Protein AF-A0A847EF05-F1 (afdb_monomer_lite)

Secondary structure (DSS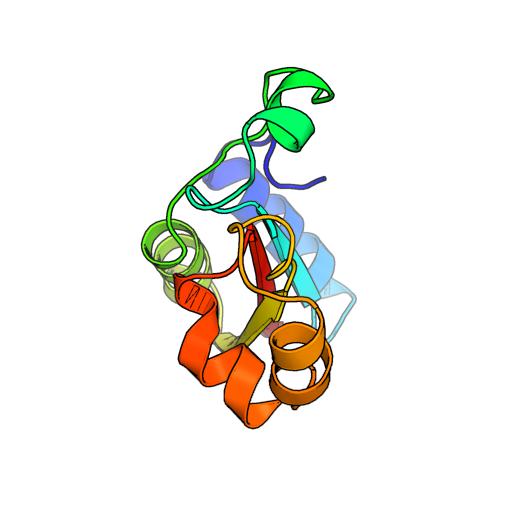P, 8-state):
-GGGS-HHHHHHHHHHHHHH-S-EEEEEEBTTS-HHHHTTS-S----B-HHHHHHHHHHHSEEEEEEEE-TGGGT--HHHHHHHTSHHHHHHTGGGSSEEEEEEE-

Sequence (106 aa):
MLEHYSDEEIIKLLNIQLEVAPLVIFDAPTNFMSSEYRAKGFGNERYLPTSHWKKLVSKNFKLKKIYGFGFKEIGLPKFTEIFLKNNKISSLLSRYCGINEFWITR

Radius of gyration: 13.91 Å; chains: 1; bounding box: 35×29×33 Å

Structure (mmCIF, N/CA/C/O backbone):
data_AF-A0A847EF05-F1
#
_entry.id   AF-A0A847EF05-F1
#
loop_
_atom_site.group_PDB
_atom_site.id
_atom_site.type_symbol
_atom_site.label_atom_id
_atom_site.label_alt_id
_atom_site.label_comp_id
_atom_site.label_asym_id
_atom_site.label_entity_id
_atom_site.label_seq_id
_atom_site.pdbx_PDB_ins_code
_atom_site.Cartn_x
_atom_site.Cartn_y
_atom_site.Cartn_z
_atom_site.occupancy
_atom_site.B_iso_or_equiv
_atom_site.auth_seq_id
_atom_site.auth_comp_id
_atom_site.auth_asym_id
_atom_site.auth_atom_id
_atom_site.pdbx_PDB_model_num
ATOM 1 N N . MET A 1 1 ? -5.927 -2.950 -7.802 1.00 76.44 1 MET A N 1
ATOM 2 C CA . MET A 1 1 ? -7.147 -2.252 -8.269 1.00 76.44 1 MET A CA 1
ATOM 3 C C . MET A 1 1 ? -7.310 -0.821 -7.728 1.00 76.44 1 MET A C 1
ATOM 5 O O . MET A 1 1 ? -7.962 -0.026 -8.393 1.00 76.44 1 MET A O 1
ATOM 9 N N . LEU A 1 2 ? -6.808 -0.457 -6.537 1.00 91.06 2 LEU A N 1
ATOM 10 C CA . LEU A 1 2 ? -6.999 0.899 -5.983 1.00 91.06 2 LEU A CA 1
ATOM 11 C C . LEU A 1 2 ? -6.010 1.940 -6.546 1.00 91.06 2 LEU A C 1
ATOM 13 O O . LEU A 1 2 ? -6.286 3.133 -6.546 1.00 91.06 2 LEU A O 1
ATOM 17 N N . GLU A 1 3 ? -4.882 1.488 -7.079 1.00 88.38 3 GLU A N 1
ATOM 18 C CA . GLU A 1 3 ? -3.798 2.272 -7.671 1.00 88.38 3 GLU A CA 1
ATOM 19 C C . GLU A 1 3 ? -4.212 3.167 -8.846 1.00 88.38 3 GLU A C 1
ATOM 21 O O . GLU A 1 3 ? -3.466 4.080 -9.188 1.00 88.38 3 GLU A O 1
ATOM 26 N N . HIS A 1 4 ? -5.389 2.946 -9.432 1.00 93.38 4 HIS A N 1
ATOM 27 C CA . HIS A 1 4 ? -5.928 3.744 -10.536 1.00 93.38 4 HIS A CA 1
ATOM 28 C C . HIS A 1 4 ? -6.734 4.973 -10.082 1.00 93.38 4 HIS A C 1
ATOM 30 O O . HIS A 1 4 ? -7.021 5.846 -10.896 1.00 93.38 4 HIS A O 1
ATOM 36 N N . TYR A 1 5 ? -7.123 5.036 -8.806 1.00 95.00 5 TYR A N 1
ATOM 37 C CA . TYR A 1 5 ? -7.969 6.099 -8.251 1.00 95.00 5 TYR A CA 1
ATOM 38 C C . TYR A 1 5 ? -7.142 7.248 -7.676 1.00 95.00 5 TYR A C 1
ATOM 40 O O . TYR A 1 5 ? -5.956 7.064 -7.396 1.00 95.00 5 TYR A O 1
ATOM 48 N N . SER A 1 6 ? -7.755 8.413 -7.445 1.00 95.44 6 SER A N 1
ATOM 49 C CA . SER A 1 6 ? -7.126 9.527 -6.720 1.00 95.44 6 SER A CA 1
ATOM 50 C C . SER A 1 6 ? -6.853 9.178 -5.250 1.00 95.44 6 SER A C 1
ATOM 52 O O . SER A 1 6 ? -7.370 8.200 -4.706 1.00 95.44 6 SER A O 1
ATOM 54 N N . ASP A 1 7 ? -6.039 9.986 -4.570 1.00 96.50 7 ASP A N 1
ATOM 55 C CA . ASP A 1 7 ? -5.759 9.800 -3.142 1.00 96.50 7 ASP A CA 1
ATOM 56 C C . ASP A 1 7 ? -7.036 9.900 -2.291 1.00 96.50 7 ASP A C 1
ATOM 58 O O . ASP A 1 7 ? -7.252 9.087 -1.391 1.00 96.50 7 ASP A O 1
ATOM 62 N N . GLU A 1 8 ? -7.911 10.857 -2.601 1.00 97.06 8 GLU A N 1
ATOM 63 C CA . GLU A 1 8 ? -9.193 11.069 -1.924 1.00 97.06 8 GLU A CA 1
ATOM 64 C C . GLU A 1 8 ? -10.139 9.879 -2.115 1.00 97.06 8 GLU A C 1
ATOM 66 O O . GLU A 1 8 ? -10.779 9.422 -1.163 1.00 97.06 8 GLU A O 1
ATOM 71 N N . GLU A 1 9 ? -10.204 9.346 -3.334 1.00 97.44 9 GLU A N 1
ATOM 72 C CA . GLU A 1 9 ? -11.015 8.177 -3.666 1.00 97.44 9 GLU A CA 1
ATOM 73 C C . GLU A 1 9 ? -10.509 6.920 -2.953 1.00 97.44 9 GLU A C 1
ATOM 75 O O . GLU A 1 9 ? -11.309 6.183 -2.372 1.00 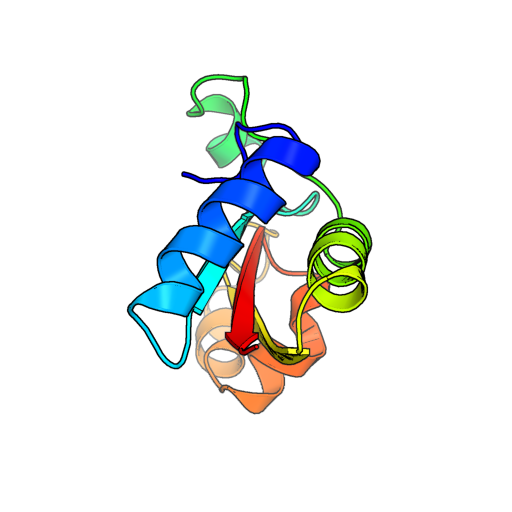97.44 9 GLU A O 1
ATOM 80 N N . ILE A 1 10 ? -9.188 6.704 -2.911 1.00 97.00 10 ILE A N 1
ATOM 81 C CA . ILE A 1 10 ? -8.591 5.599 -2.151 1.00 97.00 10 ILE A CA 1
ATOM 82 C C . ILE A 1 10 ? -8.961 5.706 -0.672 1.00 97.00 10 ILE A C 1
ATOM 84 O O . ILE A 1 10 ? -9.406 4.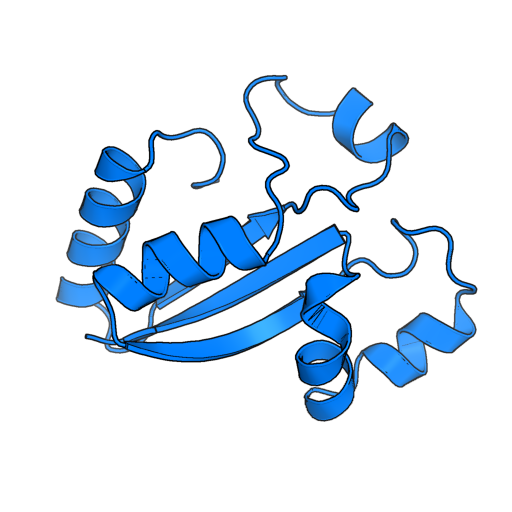721 -0.085 1.00 97.00 10 ILE A O 1
ATOM 88 N N . ILE A 1 11 ? -8.823 6.886 -0.058 1.00 97.19 11 ILE A N 1
ATOM 89 C CA . ILE A 1 11 ? -9.175 7.086 1.358 1.00 97.19 11 ILE A CA 1
ATOM 90 C C . ILE A 1 11 ? -10.650 6.755 1.597 1.00 97.19 11 ILE A C 1
ATOM 92 O O . ILE A 1 11 ? -10.982 6.069 2.566 1.00 97.19 11 ILE A O 1
ATOM 96 N N . LYS A 1 12 ? -11.544 7.207 0.712 1.00 97.56 12 LYS A N 1
ATOM 97 C CA . LYS A 1 12 ? -12.975 6.900 0.801 1.00 97.56 12 LYS A CA 1
ATOM 98 C C . LYS A 1 12 ? -13.230 5.391 0.727 1.00 97.56 12 LYS A C 1
ATOM 100 O O . LYS A 1 12 ? -13.946 4.854 1.569 1.00 97.56 12 LYS A O 1
ATOM 105 N N . LEU A 1 13 ? -12.625 4.700 -0.237 1.00 97.06 13 LEU A N 1
ATOM 106 C CA . LEU A 1 13 ? -12.808 3.260 -0.438 1.00 97.06 13 LEU A CA 1
ATOM 107 C C . LEU A 1 13 ? -12.222 2.425 0.709 1.00 97.06 13 LEU A C 1
ATOM 109 O O . LEU A 1 13 ? -12.824 1.429 1.105 1.00 97.06 13 LEU A O 1
ATOM 113 N N . LEU A 1 14 ? -11.076 2.823 1.268 1.00 97.06 14 LEU A N 1
ATOM 114 C CA . LEU A 1 14 ? -10.479 2.152 2.427 1.00 97.06 14 LEU A CA 1
ATOM 115 C C . LEU A 1 14 ? -11.314 2.350 3.697 1.00 97.06 14 LEU A C 1
ATOM 117 O O . LEU A 1 14 ? -11.478 1.401 4.461 1.00 97.06 14 LEU A O 1
ATOM 121 N N . ASN A 1 15 ? -11.891 3.540 3.905 1.00 96.81 15 ASN A N 1
ATOM 122 C CA . ASN A 1 15 ? -12.816 3.790 5.015 1.00 96.81 15 ASN A CA 1
ATOM 123 C C . ASN A 1 15 ? -14.036 2.861 4.965 1.00 96.81 15 ASN A C 1
ATOM 125 O O . ASN A 1 15 ? -14.349 2.231 5.973 1.00 96.81 15 ASN A O 1
ATOM 129 N N . ILE A 1 16 ? -14.667 2.727 3.792 1.00 97.00 16 ILE A N 1
ATOM 130 C CA . ILE A 1 16 ? -15.818 1.830 3.588 1.00 97.00 16 ILE A CA 1
ATOM 131 C C . ILE A 1 16 ? -15.433 0.378 3.905 1.00 97.00 16 ILE A C 1
ATOM 133 O O . ILE A 1 16 ? -16.154 -0.326 4.604 1.00 97.00 16 ILE A O 1
ATOM 137 N N . GLN A 1 17 ? -14.267 -0.082 3.447 1.00 96.94 17 GLN A N 1
ATOM 138 C CA . GLN A 1 17 ? -13.808 -1.442 3.748 1.00 96.94 17 GLN A CA 1
ATOM 139 C C . GLN A 1 17 ? -13.548 -1.647 5.250 1.00 96.94 17 GLN A C 1
ATOM 141 O O . GLN A 1 17 ? -13.894 -2.688 5.804 1.00 96.94 17 GLN A O 1
ATOM 146 N N . LEU A 1 18 ? -12.998 -0.642 5.935 1.00 97.06 18 LEU A N 1
ATOM 147 C CA . LEU A 1 18 ? -12.750 -0.676 7.380 1.00 97.06 18 LEU A CA 1
ATOM 148 C C . LEU A 1 18 ? -14.023 -0.539 8.237 1.00 97.06 18 LEU A C 1
ATOM 150 O O . LEU A 1 18 ? -13.955 -0.734 9.450 1.00 97.06 18 LEU A O 1
ATOM 154 N N . GLU A 1 19 ? -15.177 -0.192 7.659 1.00 97.19 19 GLU A N 1
ATOM 155 C CA . GLU A 1 19 ? -16.480 -0.279 8.344 1.00 97.19 19 GLU A CA 1
ATOM 156 C C . GLU A 1 19 ? -16.941 -1.718 8.542 1.00 97.19 19 GLU A C 1
ATOM 158 O O . GLU A 1 19 ? -17.594 -2.017 9.541 1.00 97.19 19 GLU A O 1
ATOM 163 N N . VAL A 1 20 ? -16.564 -2.607 7.625 1.00 96.81 20 VAL A N 1
ATOM 164 C CA . VAL A 1 20 ? -17.018 -4.002 7.609 1.00 96.81 20 VAL A CA 1
ATOM 165 C C . VAL A 1 20 ? -15.913 -4.998 7.958 1.00 96.81 20 VAL A C 1
ATOM 167 O O . VAL A 1 20 ? -16.210 -6.154 8.253 1.00 96.81 20 VAL A O 1
ATOM 170 N N . ALA A 1 21 ? -14.646 -4.568 7.958 1.00 97.06 21 ALA A N 1
ATOM 171 C CA . ALA A 1 21 ? -13.498 -5.415 8.253 1.00 97.06 21 ALA A CA 1
ATOM 172 C C . ALA A 1 21 ? -12.564 -4.787 9.306 1.00 97.06 21 ALA A C 1
ATOM 174 O O . ALA A 1 21 ? -12.212 -3.610 9.209 1.00 97.06 21 ALA A O 1
ATOM 175 N N . PRO A 1 22 ? -12.074 -5.571 10.287 1.00 95.81 22 PRO A N 1
ATOM 176 C CA . PRO A 1 22 ? -11.124 -5.081 11.290 1.00 95.81 22 PRO A CA 1
ATOM 177 C C . PRO A 1 22 ? -9.715 -4.833 10.722 1.00 95.81 22 PRO A C 1
ATOM 179 O O . PRO A 1 22 ? -8.893 -4.183 11.370 1.00 95.81 22 PRO A O 1
ATOM 182 N N . LEU A 1 23 ? -9.426 -5.375 9.538 1.00 97.19 23 LEU A N 1
ATOM 183 C CA . LEU A 1 23 ? -8.162 -5.267 8.822 1.00 97.19 23 LEU A CA 1
ATOM 184 C C . LEU A 1 23 ? -8.462 -5.153 7.328 1.00 97.19 23 LEU A C 1
ATOM 186 O O . LEU A 1 23 ? -9.215 -5.962 6.791 1.00 97.19 23 LEU A O 1
ATOM 190 N N . VAL A 1 24 ? -7.821 -4.195 6.665 1.00 97.56 24 VAL A N 1
ATOM 191 C CA . VAL A 1 24 ? -7.833 -4.048 5.208 1.00 97.56 24 VAL A CA 1
ATOM 192 C C . VAL A 1 24 ? -6.405 -4.145 4.695 1.00 97.56 24 VAL A C 1
ATOM 194 O O . VAL A 1 24 ? -5.490 -3.549 5.268 1.00 97.56 24 VAL A O 1
ATOM 197 N N . ILE A 1 25 ? -6.217 -4.913 3.626 1.00 96.12 25 ILE A N 1
ATOM 198 C CA . ILE A 1 25 ? -4.945 -5.018 2.914 1.00 96.12 25 ILE A CA 1
ATOM 199 C C . ILE A 1 25 ? -5.077 -4.192 1.636 1.00 96.12 25 ILE A C 1
ATOM 201 O O . ILE A 1 25 ? -5.961 -4.437 0.819 1.00 96.12 25 ILE A O 1
ATOM 205 N N . PHE A 1 26 ? -4.233 -3.174 1.506 1.00 95.69 26 PHE A N 1
ATOM 206 C CA . PHE A 1 26 ? -4.151 -2.329 0.323 1.00 95.69 26 PHE A CA 1
ATOM 207 C C . PHE A 1 26 ? -2.875 -2.658 -0.440 1.00 95.69 26 PHE A C 1
ATOM 209 O O . PHE A 1 26 ? -1.784 -2.375 0.051 1.00 95.69 26 PHE A O 1
ATOM 216 N N . ASP A 1 27 ? -3.025 -3.198 -1.644 1.00 93.69 27 ASP A N 1
ATOM 217 C CA . ASP A 1 27 ? -1.899 -3.521 -2.514 1.00 93.69 27 ASP A CA 1
ATOM 218 C C . ASP A 1 27 ? -1.708 -2.427 -3.554 1.00 93.69 27 ASP A C 1
ATOM 220 O O . ASP A 1 27 ? -2.660 -2.027 -4.228 1.00 93.69 27 ASP A O 1
ATOM 224 N N . ALA A 1 28 ? -0.473 -1.948 -3.686 1.00 93.56 28 ALA A N 1
ATOM 225 C CA . ALA A 1 28 ? -0.123 -0.913 -4.645 1.00 93.56 28 ALA A CA 1
ATOM 226 C C . ALA A 1 28 ? 1.213 -1.217 -5.333 1.00 93.56 28 ALA A C 1
ATOM 228 O O . ALA A 1 28 ? 2.182 -1.602 -4.662 1.00 93.56 28 ALA A O 1
ATOM 229 N N . PRO A 1 29 ? 1.307 -1.017 -6.659 1.00 92.19 29 PRO A N 1
ATOM 230 C CA . PRO A 1 29 ? 2.574 -1.106 -7.351 1.00 92.19 29 PRO A CA 1
ATOM 231 C C . PRO A 1 29 ? 3.454 0.090 -6.977 1.00 92.19 29 PRO A C 1
ATOM 233 O O . PRO A 1 29 ? 2.981 1.171 -6.602 1.00 92.19 29 PRO A O 1
ATOM 236 N N . THR A 1 30 ? 4.761 -0.102 -7.092 1.00 92.38 30 THR A N 1
ATOM 237 C CA . THR A 1 30 ? 5.744 0.930 -6.781 1.00 92.38 30 THR A CA 1
ATOM 238 C C . THR A 1 30 ? 6.431 1.455 -8.033 1.00 92.38 30 THR A C 1
ATOM 240 O O . THR A 1 30 ? 6.336 0.890 -9.125 1.00 92.38 30 THR A O 1
ATOM 243 N N . ASN A 1 31 ? 7.212 2.519 -7.866 1.00 90.75 31 ASN A N 1
ATOM 244 C CA . ASN A 1 31 ? 8.106 3.021 -8.902 1.00 90.75 31 ASN A CA 1
ATOM 245 C C . ASN A 1 31 ? 9.249 2.049 -9.269 1.00 90.75 31 ASN A C 1
ATOM 247 O O . ASN A 1 31 ? 9.957 2.328 -10.236 1.00 90.75 31 ASN A O 1
ATOM 251 N N . PHE A 1 32 ? 9.421 0.934 -8.550 1.00 88.50 32 PHE A N 1
ATOM 252 C CA . PHE A 1 32 ? 10.350 -0.146 -8.900 1.00 88.50 32 PHE A CA 1
ATOM 253 C C . PHE A 1 32 ? 9.728 -1.214 -9.807 1.00 88.50 32 PHE A C 1
ATOM 255 O O . PHE A 1 32 ? 10.446 -2.084 -10.284 1.00 88.50 32 PHE A O 1
ATOM 262 N N . MET A 1 33 ? 8.424 -1.148 -10.088 1.00 87.56 33 MET A N 1
ATOM 263 C CA . MET A 1 33 ? 7.766 -2.092 -10.993 1.00 87.56 33 MET A CA 1
ATOM 264 C C . MET A 1 33 ? 8.452 -2.137 -12.370 1.00 87.56 33 MET A C 1
ATOM 266 O O . MET A 1 33 ? 8.735 -1.074 -12.936 1.00 87.56 33 MET A O 1
ATOM 270 N N . SER A 1 34 ? 8.664 -3.340 -12.913 1.00 84.31 34 SER A N 1
ATOM 271 C CA . SER A 1 34 ? 9.384 -3.570 -14.176 1.00 84.31 34 SER A CA 1
ATOM 272 C C . SER A 1 34 ? 8.700 -2.906 -15.378 1.00 84.31 34 SER A C 1
ATOM 274 O O . SER A 1 34 ? 7.473 -2.803 -15.434 1.00 84.31 34 SER A O 1
ATOM 276 N N . SER A 1 35 ? 9.480 -2.480 -16.375 1.00 83.12 35 SER A N 1
ATOM 277 C CA . SER A 1 35 ? 8.954 -1.910 -17.625 1.00 83.12 35 SER A CA 1
ATOM 278 C C . SER A 1 35 ? 8.047 -2.880 -18.382 1.00 83.12 35 SER A C 1
ATOM 280 O O . SER A 1 35 ? 7.041 -2.464 -18.948 1.00 83.12 35 SER A O 1
ATOM 282 N N . GLU A 1 36 ? 8.364 -4.174 -18.355 1.00 83.50 36 GLU A N 1
ATOM 283 C CA . GLU A 1 36 ? 7.592 -5.236 -19.009 1.00 83.50 36 GLU A CA 1
ATOM 284 C C . GLU A 1 36 ? 6.210 -5.406 -18.379 1.00 83.50 36 GLU A C 1
ATOM 286 O O . GLU A 1 36 ? 5.247 -5.694 -19.090 1.00 83.50 36 GLU A O 1
ATOM 291 N N . TYR A 1 37 ? 6.104 -5.231 -17.057 1.00 82.31 37 TYR A N 1
ATOM 292 C CA . TYR A 1 37 ? 4.817 -5.233 -16.368 1.00 82.31 37 TYR A CA 1
ATOM 293 C C . TYR A 1 37 ? 4.010 -3.989 -16.743 1.00 82.31 37 TYR A C 1
ATOM 295 O O . TYR A 1 37 ? 2.856 -4.103 -17.151 1.00 82.31 37 TYR A O 1
ATOM 303 N N . ARG A 1 38 ? 4.633 -2.803 -16.681 1.00 85.81 38 ARG A N 1
ATOM 304 C CA . ARG A 1 38 ? 3.973 -1.529 -17.025 1.00 85.81 38 ARG A CA 1
ATOM 305 C C . ARG A 1 38 ? 3.435 -1.517 -18.452 1.00 85.81 38 ARG A C 1
ATOM 307 O O . ARG A 1 38 ? 2.345 -1.015 -18.684 1.00 85.81 38 ARG A O 1
ATOM 314 N N . ALA A 1 39 ? 4.167 -2.113 -19.394 1.00 84.94 39 ALA A N 1
ATOM 315 C CA . ALA A 1 39 ? 3.759 -2.210 -20.795 1.00 84.94 39 ALA A CA 1
ATOM 316 C C . ALA A 1 39 ? 2.489 -3.053 -21.018 1.00 84.94 39 ALA A C 1
ATOM 318 O O . ALA A 1 39 ? 1.874 -2.954 -22.076 1.00 84.94 39 ALA A O 1
ATOM 319 N N . LYS A 1 40 ? 2.106 -3.890 -20.045 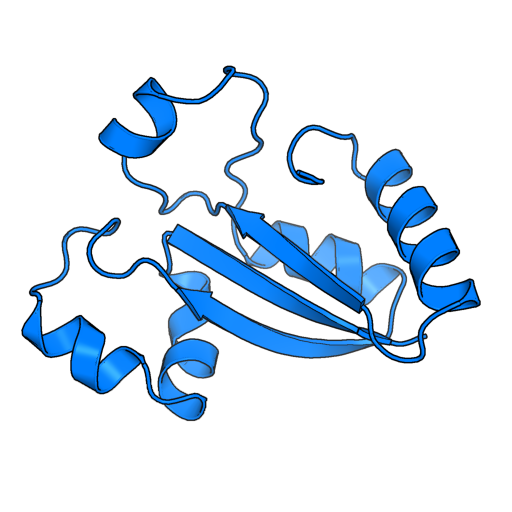1.00 83.81 40 LYS A N 1
ATOM 320 C CA . LYS A 1 40 ? 0.889 -4.716 -20.078 1.00 83.81 40 LYS A CA 1
ATOM 321 C C . LYS A 1 40 ? -0.262 -4.132 -19.251 1.00 83.81 40 LYS A C 1
ATOM 323 O O . LYS A 1 40 ? -1.314 -4.762 -19.184 1.00 83.81 40 LYS A O 1
ATOM 328 N N . GLY A 1 41 ? -0.048 -2.989 -18.597 1.00 80.25 41 GLY A N 1
ATOM 329 C CA . GLY A 1 41 ? -1.071 -2.294 -17.819 1.00 80.25 41 GLY A CA 1
ATOM 330 C C . GLY A 1 41 ? -2.113 -1.601 -18.697 1.00 80.25 41 GLY A C 1
ATOM 331 O O . GLY A 1 41 ? -1.948 -1.462 -19.909 1.00 80.25 41 GLY A O 1
ATOM 332 N N . PHE A 1 42 ? -3.185 -1.137 -18.064 1.00 80.69 42 PHE A N 1
ATOM 333 C CA . PHE A 1 42 ? -4.240 -0.339 -18.690 1.00 80.69 42 PHE A CA 1
ATOM 334 C C . PHE A 1 42 ? -3.832 1.133 -18.888 1.00 80.69 42 PHE A C 1
ATOM 336 O O . PHE A 1 42 ? -4.525 1.879 -19.579 1.00 80.69 42 PHE A O 1
ATOM 343 N N . GLY A 1 43 ? -2.693 1.545 -18.324 1.00 80.50 43 GLY A N 1
ATOM 344 C CA . GLY A 1 43 ? -2.030 2.829 -18.558 1.00 80.50 43 GLY A CA 1
ATOM 345 C C . GLY A 1 43 ? -2.363 3.916 -17.535 1.00 80.50 43 GLY A C 1
ATOM 346 O O . GLY A 1 43 ? -1.729 4.968 -17.538 1.00 80.50 43 GLY A O 1
ATOM 347 N N . ASN A 1 44 ? -3.326 3.676 -16.645 1.00 86.81 44 ASN A N 1
ATOM 348 C CA . ASN A 1 44 ? -3.720 4.587 -15.567 1.00 86.81 44 ASN A CA 1
ATOM 349 C C . ASN A 1 44 ? -3.266 4.110 -14.174 1.00 86.81 44 ASN A C 1
ATOM 351 O O . ASN A 1 44 ? -3.607 4.734 -13.171 1.00 86.81 44 ASN A O 1
ATOM 355 N N . GLU A 1 45 ? -2.505 3.018 -14.087 1.00 89.56 45 GLU A N 1
ATOM 356 C CA . GLU A 1 45 ? -1.868 2.564 -12.854 1.00 89.56 45 GLU A CA 1
ATOM 357 C C . GLU A 1 45 ? -0.865 3.609 -12.347 1.00 89.56 45 GLU A C 1
ATOM 359 O O . GLU A 1 45 ? 0.046 4.043 -13.060 1.00 89.56 45 GLU A O 1
ATOM 364 N N . ARG A 1 46 ? -0.964 3.976 -11.069 1.00 92.94 46 ARG A N 1
ATOM 365 C CA . ARG A 1 46 ? 0.016 4.865 -10.442 1.00 92.94 46 ARG A CA 1
ATOM 366 C C . ARG A 1 46 ? 1.185 4.059 -9.874 1.00 92.94 46 ARG A C 1
ATOM 368 O O . ARG A 1 46 ? 1.059 3.396 -8.853 1.00 92.94 46 ARG A O 1
ATOM 375 N N . TYR A 1 47 ? 2.358 4.162 -10.495 1.00 93.06 47 TYR A N 1
ATOM 376 C CA . TYR A 1 47 ? 3.606 3.537 -10.023 1.00 93.06 47 TYR A CA 1
ATOM 377 C C . TYR A 1 47 ? 4.377 4.468 -9.076 1.00 93.06 47 TYR A C 1
ATOM 379 O O . TYR A 1 47 ? 5.434 5.000 -9.424 1.00 93.06 47 TYR A O 1
ATOM 387 N N . LEU A 1 48 ? 3.826 4.719 -7.886 1.00 94.56 48 LEU A N 1
ATOM 388 C CA . LEU A 1 48 ? 4.369 5.703 -6.939 1.00 94.56 48 LEU A CA 1
ATOM 389 C C . LEU A 1 48 ? 5.341 5.074 -5.928 1.00 94.56 48 LEU A C 1
ATOM 391 O O . LEU A 1 48 ? 5.243 3.887 -5.629 1.00 94.56 48 LEU A O 1
ATOM 395 N N . PRO A 1 49 ? 6.292 5.836 -5.359 1.00 94.31 49 PRO A N 1
ATOM 396 C CA . PRO A 1 49 ? 7.190 5.303 -4.338 1.00 94.31 49 PRO A CA 1
ATOM 397 C C . PRO A 1 49 ? 6.438 4.814 -3.095 1.00 94.31 49 PRO A C 1
ATOM 399 O O . PRO A 1 49 ? 5.453 5.422 -2.677 1.00 94.31 49 PRO A O 1
ATOM 402 N N . THR A 1 50 ? 6.971 3.802 -2.408 1.00 94.12 50 THR A N 1
ATOM 403 C CA . THR A 1 50 ? 6.432 3.296 -1.127 1.00 94.12 50 THR A CA 1
ATOM 404 C C . THR A 1 50 ? 6.178 4.402 -0.102 1.00 94.12 50 THR A C 1
ATOM 406 O O . THR A 1 50 ? 5.233 4.328 0.680 1.00 94.12 50 THR A O 1
ATOM 409 N N . SER A 1 51 ? 7.012 5.447 -0.089 1.00 95.44 51 SER A N 1
ATOM 410 C CA . SER A 1 51 ? 6.857 6.598 0.806 1.00 95.44 51 SER A CA 1
ATOM 411 C C . SER A 1 51 ? 5.573 7.386 0.548 1.00 95.44 51 SER A C 1
ATOM 413 O O . SER A 1 51 ? 4.971 7.867 1.507 1.00 95.44 51 SER A O 1
ATOM 415 N N . HIS A 1 52 ? 5.134 7.486 -0.710 1.00 96.62 52 HIS A N 1
ATOM 416 C CA . HIS A 1 52 ? 3.881 8.135 -1.078 1.00 96.62 52 HIS A CA 1
ATOM 417 C C . HIS A 1 52 ? 2.696 7.357 -0.497 1.00 96.62 52 HIS A C 1
ATOM 419 O O . HIS A 1 52 ? 1.942 7.899 0.308 1.00 96.62 52 HIS A O 1
ATOM 425 N N . TRP A 1 53 ? 2.603 6.061 -0.802 1.00 96.12 53 TRP A N 1
ATOM 426 C CA . TRP A 1 53 ? 1.539 5.189 -0.298 1.00 96.12 53 TRP A CA 1
ATOM 427 C C . TRP A 1 53 ? 1.514 5.110 1.227 1.00 96.12 53 TRP A C 1
ATOM 429 O O . TRP A 1 53 ? 0.467 5.263 1.856 1.00 96.12 53 TRP A O 1
ATOM 439 N N . LYS A 1 54 ? 2.691 4.969 1.850 1.00 96.44 54 LYS A N 1
ATOM 440 C CA . LYS A 1 54 ? 2.824 4.991 3.308 1.00 96.44 54 LYS A CA 1
ATOM 441 C C . LYS A 1 54 ? 2.281 6.292 3.892 1.00 96.44 54 LYS A C 1
ATOM 443 O O . LYS A 1 54 ? 1.592 6.239 4.907 1.00 96.44 54 LYS A O 1
ATOM 448 N N . LYS A 1 55 ? 2.595 7.443 3.288 1.00 97.06 55 LYS A N 1
ATOM 449 C CA . LYS A 1 55 ? 2.107 8.755 3.737 1.00 97.06 55 LYS A CA 1
ATOM 450 C C . LYS A 1 55 ? 0.591 8.866 3.579 1.00 97.06 55 LYS A C 1
ATOM 452 O O . LYS A 1 55 ? -0.059 9.306 4.522 1.00 97.06 55 LYS A O 1
ATOM 457 N N . LEU A 1 56 ? 0.044 8.434 2.442 1.00 96.44 56 LEU A N 1
ATOM 458 C CA . LEU A 1 56 ? -1.397 8.416 2.176 1.00 96.44 56 LEU A CA 1
ATOM 459 C C . LEU A 1 56 ? -2.152 7.624 3.251 1.00 96.44 56 LEU A C 1
ATOM 461 O O . LEU A 1 56 ? -3.076 8.140 3.879 1.00 96.44 56 LEU A O 1
ATOM 465 N N . VAL A 1 57 ? -1.703 6.395 3.512 1.00 95.88 57 VAL A N 1
ATOM 466 C CA . VAL A 1 57 ? -2.323 5.501 4.495 1.00 95.88 57 VAL A CA 1
ATOM 467 C C . VAL A 1 57 ? -2.135 6.028 5.915 1.00 95.88 57 VAL A C 1
ATOM 469 O O . VAL A 1 57 ? -3.102 6.171 6.652 1.00 95.88 57 VAL A O 1
ATOM 472 N N . SER A 1 58 ? -0.902 6.366 6.301 1.00 96.38 58 SER A N 1
ATOM 473 C CA . SER A 1 58 ? -0.570 6.721 7.692 1.00 96.38 58 SER A CA 1
ATOM 474 C C . SER A 1 58 ? -1.143 8.075 8.125 1.00 96.38 58 SER A C 1
ATOM 476 O O . SER A 1 58 ? -1.188 8.357 9.318 1.00 96.38 58 SER A O 1
ATOM 478 N N . LYS A 1 59 ? -1.559 8.925 7.176 1.00 96.25 59 LYS A N 1
ATOM 479 C CA . LYS A 1 59 ? -2.261 10.185 7.460 1.00 96.25 59 LYS A CA 1
ATOM 480 C C . LYS A 1 59 ? -3.714 9.960 7.898 1.00 96.25 59 LYS A C 1
ATOM 482 O O . LYS A 1 59 ? -4.250 10.798 8.613 1.00 96.25 59 LYS A O 1
ATOM 487 N N . ASN A 1 60 ? -4.338 8.867 7.459 1.00 95.06 60 ASN A N 1
ATOM 488 C CA . ASN A 1 60 ? -5.779 8.644 7.611 1.00 95.06 60 ASN A CA 1
ATOM 489 C C . ASN A 1 60 ? -6.119 7.390 8.432 1.00 95.06 60 ASN A C 1
ATOM 491 O O . ASN A 1 60 ? -7.227 7.287 8.943 1.00 95.06 60 ASN A O 1
ATOM 495 N N . PHE A 1 61 ? -5.180 6.449 8.567 1.00 97.00 61 PHE A N 1
ATOM 496 C CA . PHE A 1 61 ? -5.408 5.133 9.157 1.00 97.00 61 PHE A CA 1
ATOM 497 C C . PHE A 1 61 ? -4.209 4.643 9.970 1.00 97.00 61 PHE A C 1
ATOM 499 O O . PHE A 1 61 ? -3.072 5.096 9.797 1.00 97.00 61 PHE A O 1
ATOM 506 N N . LYS A 1 62 ? -4.433 3.622 10.802 1.00 97.62 62 LYS A N 1
ATOM 507 C CA . LYS A 1 62 ? -3.362 2.947 11.531 1.00 97.62 62 LYS A CA 1
ATOM 508 C C . LYS A 1 62 ? -2.693 1.887 10.659 1.00 97.62 62 LYS A C 1
ATOM 510 O O . LYS A 1 62 ? -3.179 0.768 10.499 1.00 97.62 62 LYS A O 1
ATOM 515 N N . LEU A 1 63 ? -1.510 2.219 10.155 1.00 97.00 63 LEU A N 1
ATOM 516 C CA . LEU A 1 63 ? -0.654 1.277 9.443 1.00 97.00 63 LEU A CA 1
ATOM 517 C C . LEU A 1 63 ? -0.010 0.280 10.421 1.00 97.00 63 LEU A C 1
ATOM 519 O O . LEU A 1 63 ? 0.764 0.665 11.298 1.00 97.00 63 LEU A O 1
ATOM 523 N N . LYS A 1 64 ? -0.305 -1.012 10.262 1.00 96.25 64 LYS A N 1
ATOM 524 C CA . LYS A 1 64 ? 0.261 -2.088 11.089 1.00 96.25 64 LYS A CA 1
ATOM 525 C C . LYS A 1 64 ? 1.580 -2.589 10.542 1.00 96.25 64 LYS A C 1
ATOM 527 O O . LYS A 1 64 ? 2.544 -2.715 11.295 1.00 96.25 64 LYS A O 1
ATOM 532 N N . LYS A 1 65 ? 1.603 -2.919 9.252 1.00 94.38 65 LYS A N 1
ATOM 533 C CA . LYS A 1 65 ? 2.762 -3.490 8.565 1.00 94.38 65 LYS A CA 1
ATOM 534 C C . LYS A 1 65 ? 2.762 -3.103 7.094 1.00 94.38 65 LYS A C 1
ATOM 536 O O . LYS A 1 65 ? 1.714 -2.815 6.522 1.00 94.38 65 LYS A O 1
ATOM 541 N N . ILE A 1 66 ? 3.958 -3.113 6.519 1.00 93.19 66 ILE A N 1
ATOM 542 C CA . ILE A 1 66 ? 4.179 -3.049 5.078 1.00 93.19 66 ILE A CA 1
ATOM 543 C C . ILE A 1 66 ? 4.982 -4.285 4.706 1.00 93.19 66 ILE A C 1
ATOM 545 O O . ILE A 1 66 ? 5.991 -4.579 5.359 1.00 93.19 66 ILE A O 1
ATOM 549 N N . TYR A 1 67 ? 4.546 -4.966 3.659 1.00 89.69 67 TYR A N 1
ATOM 550 C CA . TYR A 1 67 ? 5.267 -6.061 3.028 1.00 89.69 67 TYR A CA 1
ATOM 551 C C . TYR A 1 67 ? 5.516 -5.711 1.566 1.00 89.69 67 TYR A C 1
ATOM 553 O O . TYR A 1 67 ? 4.690 -5.050 0.947 1.00 89.69 67 TYR A O 1
ATOM 561 N N . GLY A 1 68 ? 6.665 -6.102 1.017 1.00 86.94 68 GLY A N 1
ATOM 562 C CA . GLY A 1 68 ? 6.949 -5.914 -0.402 1.00 86.94 68 GLY A CA 1
ATOM 563 C C . GLY A 1 68 ? 7.211 -7.218 -1.140 1.00 86.94 68 GLY A C 1
ATOM 564 O O . GLY A 1 68 ? 7.836 -8.132 -0.602 1.00 86.94 68 GLY A O 1
ATOM 565 N N . PHE A 1 69 ? 6.756 -7.268 -2.391 1.00 83.12 69 PHE A N 1
ATOM 566 C CA . PHE A 1 69 ? 6.803 -8.436 -3.270 1.00 83.12 69 PHE A CA 1
ATOM 567 C C . PHE A 1 69 ? 7.217 -8.046 -4.698 1.00 83.12 69 PHE A C 1
ATOM 569 O O . PHE A 1 69 ? 7.261 -6.867 -5.046 1.00 83.12 69 PHE A O 1
ATOM 576 N N . GLY A 1 70 ? 7.536 -9.040 -5.532 1.00 76.38 70 GLY A N 1
ATOM 577 C CA . GLY A 1 70 ? 7.966 -8.804 -6.918 1.00 76.38 70 GLY A CA 1
ATOM 578 C C . GLY A 1 70 ? 9.456 -8.471 -7.036 1.00 76.38 70 GLY A C 1
ATOM 579 O O . GLY A 1 70 ? 9.835 -7.494 -7.668 1.00 76.38 70 GLY A O 1
ATOM 580 N N . PHE A 1 71 ? 10.330 -9.272 -6.417 1.00 67.44 71 PHE A N 1
ATOM 581 C CA . PHE A 1 71 ? 11.782 -9.054 -6.484 1.00 67.44 71 PHE A CA 1
ATOM 582 C C . PHE A 1 71 ? 12.400 -9.477 -7.833 1.00 67.44 71 PHE A C 1
ATOM 584 O O . PHE A 1 71 ? 13.372 -8.886 -8.299 1.00 67.44 71 PHE A O 1
ATOM 591 N N . LYS A 1 72 ? 11.820 -10.467 -8.518 1.00 59.25 72 LYS A N 1
ATOM 592 C CA . LYS A 1 72 ? 12.169 -10.780 -9.912 1.00 59.25 72 LYS A CA 1
ATOM 593 C C . LYS A 1 72 ? 11.825 -9.638 -10.865 1.00 59.25 72 LYS A C 1
ATOM 595 O O . LYS A 1 72 ? 12.508 -9.467 -11.868 1.00 59.25 72 LYS A O 1
ATOM 600 N N . GLU A 1 73 ? 10.803 -8.850 -10.540 1.00 61.66 73 GLU A N 1
ATOM 601 C CA . GLU A 1 73 ? 10.379 -7.694 -11.341 1.00 61.66 73 GLU A CA 1
ATOM 602 C C . GLU A 1 73 ? 11.345 -6.508 -11.202 1.00 61.66 73 GLU A C 1
ATOM 604 O O . GLU A 1 73 ? 11.403 -5.668 -12.090 1.00 61.66 73 GLU A O 1
ATOM 609 N N . ILE A 1 74 ? 12.176 -6.479 -10.155 1.00 60.62 74 ILE A N 1
ATOM 610 C CA . ILE A 1 74 ? 13.245 -5.478 -9.977 1.00 60.62 74 ILE A CA 1
ATOM 611 C C . ILE A 1 74 ? 14.619 -5.981 -10.455 1.00 60.62 74 ILE A C 1
ATOM 613 O O . ILE A 1 74 ? 15.648 -5.389 -10.136 1.00 60.62 74 ILE A O 1
ATOM 617 N N . GLY A 1 75 ? 14.652 -7.096 -11.196 1.00 63.12 75 GLY A N 1
ATOM 618 C CA . GLY A 1 75 ? 15.874 -7.643 -11.790 1.00 63.12 75 GLY A CA 1
ATOM 619 C C . GLY A 1 75 ? 16.794 -8.401 -10.826 1.00 63.12 75 GLY A C 1
ATOM 620 O O . GLY A 1 75 ? 17.957 -8.625 -11.160 1.00 63.12 75 GLY A O 1
ATOM 621 N N . LEU A 1 76 ? 16.316 -8.818 -9.645 1.00 65.81 76 LEU A N 1
ATOM 622 C CA . LEU A 1 76 ? 17.122 -9.629 -8.726 1.00 65.81 76 LEU A CA 1
ATOM 623 C C . LEU A 1 76 ? 17.121 -11.131 -9.100 1.00 65.81 76 LEU A C 1
ATOM 625 O O . LEU A 1 76 ? 16.126 -11.651 -9.615 1.00 65.81 76 LEU A O 1
ATOM 629 N N . PRO A 1 77 ? 18.209 -11.879 -8.809 1.00 65.88 77 PRO A N 1
ATOM 630 C CA . PRO A 1 77 ? 18.294 -13.311 -9.103 1.00 65.88 77 PRO A CA 1
ATOM 631 C C . PRO A 1 77 ? 17.229 -14.150 -8.377 1.00 65.88 77 PRO A C 1
ATOM 633 O O . PRO A 1 77 ? 16.950 -13.921 -7.203 1.00 65.88 77 PRO A O 1
ATOM 636 N N . LYS A 1 78 ? 16.712 -15.214 -9.009 1.00 63.09 78 LYS A N 1
ATOM 637 C CA . LYS A 1 78 ? 15.643 -16.082 -8.453 1.00 63.09 78 LYS A CA 1
ATOM 638 C C . LYS A 1 78 ? 15.894 -16.617 -7.034 1.00 63.09 78 LYS A C 1
ATOM 640 O O . LYS A 1 78 ? 14.950 -16.771 -6.268 1.00 63.09 78 LYS A O 1
ATOM 645 N N . PHE A 1 79 ? 17.144 -16.913 -6.669 1.00 56.97 79 PHE A N 1
ATOM 646 C CA . PHE A 1 79 ? 17.467 -17.421 -5.327 1.00 56.97 79 PHE A CA 1
ATOM 647 C C . PHE A 1 79 ? 17.233 -16.370 -4.233 1.00 56.97 79 PHE A C 1
ATOM 649 O O . PHE A 1 79 ? 16.904 -16.719 -3.100 1.00 56.97 79 PHE A O 1
ATOM 656 N N . THR A 1 80 ? 17.343 -15.084 -4.582 1.00 63.12 80 THR A N 1
ATOM 657 C CA . THR A 1 80 ? 17.019 -13.994 -3.663 1.00 63.12 80 THR A CA 1
ATOM 658 C C . THR A 1 80 ? 15.525 -13.995 -3.353 1.00 63.12 80 THR A C 1
ATOM 660 O O . THR A 1 80 ? 15.169 -13.860 -2.193 1.00 63.12 80 THR A O 1
ATOM 663 N N . GLU A 1 81 ? 14.639 -14.296 -4.311 1.00 60.47 81 GLU A N 1
ATOM 664 C CA . GLU A 1 81 ? 13.191 -14.335 -4.056 1.00 60.47 81 GLU A CA 1
ATOM 665 C C . GLU A 1 81 ? 12.796 -15.332 -2.962 1.00 60.47 81 GLU A C 1
ATOM 667 O O . GLU A 1 81 ? 11.925 -15.038 -2.148 1.00 60.47 81 GLU A O 1
ATOM 672 N N . ILE A 1 82 ? 13.438 -16.503 -2.917 1.00 65.00 82 ILE A N 1
ATOM 673 C CA . ILE A 1 82 ? 13.144 -17.537 -1.914 1.00 65.00 82 ILE A CA 1
ATOM 674 C C . ILE A 1 82 ? 13.498 -17.036 -0.509 1.00 65.00 82 ILE A C 1
ATOM 676 O O . ILE A 1 82 ? 12.704 -17.192 0.416 1.00 65.00 82 ILE A O 1
ATOM 680 N N . PHE A 1 83 ? 14.648 -16.376 -0.357 1.00 63.62 83 PHE A N 1
ATOM 681 C CA . PHE A 1 83 ? 15.048 -15.746 0.905 1.00 63.62 83 PHE A CA 1
ATOM 682 C C . PHE A 1 83 ? 14.158 -14.550 1.267 1.00 63.62 83 PHE A C 1
ATOM 684 O O . PHE A 1 83 ? 13.806 -14.351 2.430 1.00 63.62 83 PHE A O 1
ATOM 691 N N . LEU A 1 84 ? 13.762 -13.767 0.268 1.00 61.66 84 LEU A N 1
ATOM 692 C CA . LEU A 1 84 ? 12.998 -12.534 0.429 1.00 61.66 84 LEU A CA 1
ATOM 693 C C . LEU A 1 84 ? 11.501 -12.779 0.699 1.00 61.66 84 LEU A C 1
ATOM 695 O O . LEU A 1 84 ? 10.831 -11.884 1.205 1.00 61.66 84 LEU A O 1
ATOM 699 N N . LYS A 1 85 ? 10.987 -13.997 0.464 1.00 63.72 85 LYS A N 1
ATOM 700 C CA . LYS A 1 85 ? 9.644 -14.443 0.894 1.00 63.72 85 LYS A CA 1
ATOM 701 C C . LYS A 1 85 ? 9.486 -14.555 2.416 1.00 63.72 85 LYS A C 1
ATOM 703 O O . LYS A 1 85 ? 8.390 -14.813 2.906 1.00 63.72 85 LYS A O 1
ATOM 708 N N . ASN A 1 86 ? 10.554 -14.354 3.186 1.00 76.75 86 ASN A N 1
ATOM 709 C CA . ASN A 1 86 ? 10.461 -14.234 4.634 1.00 76.75 86 ASN A CA 1
ATOM 710 C C . ASN A 1 86 ? 9.802 -12.901 5.032 1.00 76.75 86 ASN A C 1
ATOM 712 O O . ASN A 1 86 ? 10.315 -11.836 4.701 1.00 76.75 86 ASN A O 1
ATOM 716 N N . ASN A 1 87 ? 8.740 -12.961 5.842 1.00 74.50 87 ASN A N 1
ATOM 717 C CA . ASN A 1 87 ? 7.981 -11.799 6.329 1.00 74.50 87 ASN A CA 1
ATOM 718 C C . ASN A 1 87 ? 8.832 -10.670 6.943 1.00 74.50 87 ASN A C 1
ATOM 720 O O . ASN A 1 87 ? 8.460 -9.502 6.852 1.00 74.50 87 ASN A O 1
ATOM 724 N N . LYS A 1 88 ? 9.956 -10.984 7.601 1.00 80.06 88 LYS A N 1
ATOM 725 C CA . LYS A 1 88 ? 10.849 -9.952 8.160 1.00 80.06 88 LYS A CA 1
ATOM 726 C C . LYS A 1 88 ? 11.624 -9.234 7.060 1.00 80.06 88 LYS A C 1
ATOM 728 O O . LYS A 1 88 ? 11.788 -8.018 7.105 1.00 80.06 88 LYS A O 1
ATOM 733 N N . ILE A 1 89 ? 12.095 -9.997 6.083 1.00 78.38 89 ILE A N 1
ATOM 734 C CA . ILE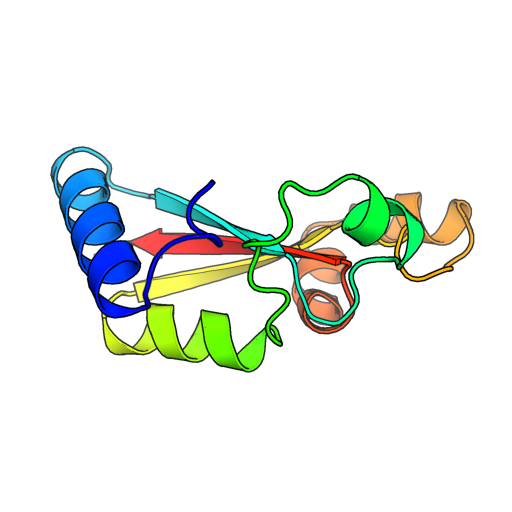 A 1 89 ? 12.941 -9.507 5.001 1.00 78.38 89 ILE A CA 1
ATOM 735 C C . ILE A 1 89 ? 12.100 -8.729 3.983 1.00 78.38 89 ILE A C 1
ATOM 737 O O . ILE A 1 89 ? 12.476 -7.616 3.619 1.00 78.38 89 ILE A O 1
ATOM 741 N N . SER A 1 90 ? 10.929 -9.247 3.602 1.00 78.88 90 SER A N 1
ATOM 742 C CA . SER A 1 90 ? 9.979 -8.545 2.728 1.00 78.88 90 SER A CA 1
ATOM 743 C C . SER A 1 90 ? 9.496 -7.229 3.333 1.00 78.88 90 SER A C 1
ATOM 745 O O . SER A 1 90 ? 9.310 -6.248 2.616 1.00 78.88 90 SER A O 1
ATOM 747 N N . SER A 1 91 ? 9.341 -7.167 4.659 1.00 82.31 91 SER A N 1
ATOM 748 C CA . SER A 1 91 ? 9.003 -5.918 5.340 1.00 82.31 91 SER A CA 1
ATOM 749 C C . SER A 1 91 ? 10.159 -4.911 5.304 1.00 82.31 91 SER A C 1
ATOM 751 O O . SER A 1 91 ? 9.959 -3.756 4.915 1.00 82.31 91 SER A O 1
ATOM 753 N N . LEU A 1 92 ? 11.382 -5.353 5.626 1.00 84.38 92 LEU A N 1
ATOM 754 C CA . LEU A 1 92 ? 12.587 -4.512 5.631 1.00 84.38 92 LEU A CA 1
ATOM 755 C C . LEU A 1 92 ? 12.899 -3.920 4.248 1.00 84.38 92 LEU A C 1
ATOM 757 O O . LEU A 1 92 ? 13.263 -2.747 4.135 1.00 84.38 92 LEU A O 1
ATOM 761 N N . LEU A 1 93 ? 12.749 -4.734 3.205 1.00 83.81 93 LEU A N 1
ATOM 762 C CA . LEU A 1 93 ? 13.115 -4.386 1.834 1.00 83.81 93 LEU A CA 1
ATOM 763 C C . LEU A 1 93 ? 11.940 -3.890 0.994 1.00 83.81 93 LEU A C 1
ATOM 765 O O . LEU A 1 93 ? 12.136 -3.592 -0.177 1.00 83.81 93 LEU A O 1
ATOM 769 N N . SER A 1 94 ? 10.761 -3.716 1.597 1.00 83.50 94 SER A N 1
ATOM 770 C CA . SER A 1 94 ? 9.527 -3.306 0.912 1.00 83.50 94 SER A CA 1
ATOM 771 C C . SER A 1 94 ? 9.697 -2.109 -0.025 1.00 83.50 94 SER A C 1
ATOM 773 O O . SER A 1 94 ? 9.144 -2.095 -1.121 1.00 83.50 94 SER A O 1
ATOM 775 N N . ARG A 1 95 ? 10.523 -1.129 0.359 1.00 83.00 95 ARG A N 1
ATOM 776 C CA . ARG A 1 95 ? 10.791 0.068 -0.451 1.00 83.00 95 ARG A CA 1
ATOM 777 C C . ARG A 1 95 ? 11.449 -0.201 -1.808 1.00 83.00 95 ARG A C 1
ATOM 779 O O . ARG A 1 95 ? 11.468 0.701 -2.631 1.00 83.00 95 ARG A O 1
ATOM 786 N N . TYR A 1 96 ? 12.047 -1.375 -1.987 1.00 84.25 96 TYR A N 1
ATOM 787 C CA . TYR A 1 96 ? 12.739 -1.784 -3.206 1.00 84.25 96 TYR A CA 1
ATOM 788 C C . TYR A 1 96 ? 11.912 -2.765 -4.032 1.00 84.25 96 TYR A C 1
ATOM 790 O O . TYR A 1 96 ? 12.397 -3.230 -5.047 1.00 84.25 96 TYR A O 1
ATOM 798 N N . CYS A 1 97 ? 10.702 -3.116 -3.606 1.00 85.00 97 CYS A N 1
ATOM 799 C CA . CYS A 1 97 ? 9.881 -4.144 -4.237 1.00 85.00 97 CYS A CA 1
ATOM 800 C C . CYS A 1 97 ? 8.950 -3.554 -5.299 1.00 85.00 97 CYS A C 1
ATOM 802 O O . CYS A 1 97 ? 8.489 -2.427 -5.133 1.00 85.00 97 CYS A O 1
ATOM 804 N N . GLY A 1 98 ? 8.605 -4.326 -6.335 1.00 87.62 98 GLY A N 1
ATOM 805 C CA . GLY A 1 98 ? 7.653 -3.909 -7.373 1.00 87.62 98 GLY A CA 1
ATOM 806 C C . GLY A 1 98 ? 6.233 -3.668 -6.848 1.00 87.62 98 GLY A C 1
ATOM 807 O O . GLY A 1 98 ? 5.540 -2.791 -7.354 1.00 87.62 98 GLY A O 1
ATOM 808 N N . ILE A 1 99 ? 5.824 -4.379 -5.792 1.00 90.06 99 ILE A N 1
ATOM 809 C CA . ILE A 1 99 ? 4.503 -4.263 -5.154 1.00 90.06 99 ILE A CA 1
ATOM 810 C C . ILE A 1 99 ? 4.668 -4.102 -3.643 1.00 90.06 99 ILE A C 1
ATOM 812 O O . ILE A 1 99 ? 5.556 -4.707 -3.035 1.00 90.06 99 ILE A O 1
ATOM 816 N N . ASN A 1 100 ? 3.801 -3.306 -3.020 1.00 92.88 100 ASN A N 1
ATOM 817 C CA . ASN A 1 100 ? 3.659 -3.228 -1.572 1.00 92.88 100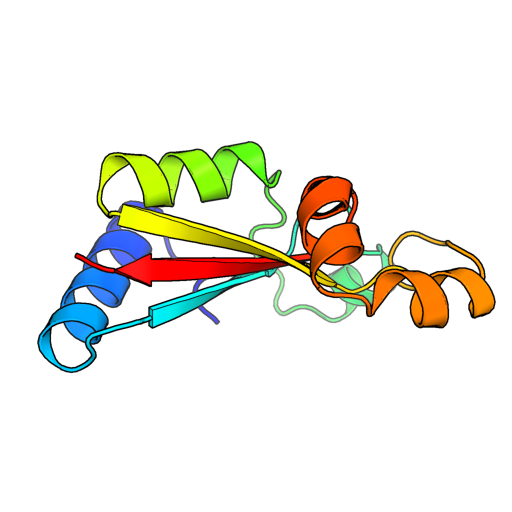 ASN A CA 1
ATOM 818 C C . ASN A 1 100 ? 2.246 -3.580 -1.120 1.00 92.88 100 ASN A C 1
ATOM 820 O O . ASN A 1 100 ? 1.290 -3.040 -1.662 1.00 92.88 100 ASN A O 1
ATOM 824 N N . GLU A 1 101 ? 2.151 -4.390 -0.069 1.00 94.31 101 GLU A N 1
ATOM 825 C CA . GLU A 1 101 ? 0.929 -4.602 0.700 1.00 94.31 101 GLU A CA 1
ATOM 826 C C . GLU A 1 101 ? 0.977 -3.743 1.968 1.00 94.31 101 GLU A C 1
ATOM 828 O O . GLU A 1 101 ? 1.896 -3.856 2.792 1.00 94.31 101 GLU A O 1
ATOM 833 N N . PHE A 1 102 ? -0.030 -2.900 2.155 1.00 95.81 102 PHE A N 1
ATOM 834 C CA . PHE A 1 102 ? -0.225 -2.083 3.346 1.00 95.81 102 PHE A CA 1
ATOM 835 C C . PHE A 1 102 ? -1.323 -2.713 4.192 1.00 95.81 102 PHE A C 1
ATOM 837 O O . PHE A 1 102 ? -2.462 -2.830 3.758 1.00 95.81 102 PHE A O 1
ATOM 844 N N . TRP A 1 103 ? -0.981 -3.109 5.415 1.00 97.00 103 TRP A N 1
ATOM 845 C CA . TRP A 1 103 ? -1.921 -3.718 6.351 1.00 97.00 103 TRP A CA 1
ATOM 846 C C . TRP A 1 103 ? -2.468 -2.636 7.274 1.00 97.00 103 TRP A C 1
ATOM 848 O O . TRP A 1 103 ? -1.728 -2.070 8.086 1.00 97.00 103 TRP A O 1
ATOM 858 N N . ILE A 1 104 ? -3.752 -2.335 7.129 1.00 97.19 104 ILE A N 1
ATOM 859 C CA . ILE A 1 104 ? -4.384 -1.117 7.630 1.00 97.19 104 ILE A CA 1
ATOM 860 C C . ILE A 1 104 ? -5.503 -1.477 8.602 1.00 97.19 104 ILE A C 1
ATOM 862 O O . ILE A 1 104 ? -6.316 -2.355 8.326 1.00 97.19 104 ILE A O 1
ATOM 866 N N . THR A 1 105 ? -5.569 -0.774 9.729 1.00 97.19 105 THR A N 1
ATOM 867 C CA . THR A 1 105 ? -6.746 -0.768 10.608 1.00 97.19 105 THR A CA 1
ATOM 868 C C . THR A 1 105 ? -7.244 0.659 10.802 1.00 97.19 105 THR A C 1
ATOM 870 O O . THR A 1 105 ? -6.540 1.614 10.462 1.00 97.19 105 THR A O 1
ATOM 873 N N . ARG A 1 106 ? -8.427 0.801 11.406 1.00 91.31 106 ARG A N 1
ATOM 874 C CA . ARG A 1 106 ? -8.816 2.064 12.045 1.00 91.31 106 ARG A CA 1
ATOM 875 C C . ARG A 1 106 ? -7.776 2.491 13.085 1.00 91.31 106 ARG A C 1
ATOM 877 O O . ARG A 1 106 ? -7.118 1.594 13.683 1.00 91.31 106 ARG A O 1
#

Foldseek 3Di:
DLQLDDLVVSLVVVVVVQVVDQKDKDKAFALLAAPVVCVPDPNSGHRHFPVVVCCSQVVRWDWDFKFAAAVVRNVDDPVVRVVCPPRVNRRVCRRNHRMMITITGD

pLDDT: mean 87.02, std 11.61, range [56.97, 97.62]